Protein AF-A0AAN7PIP4-F1 (afdb_monomer_lit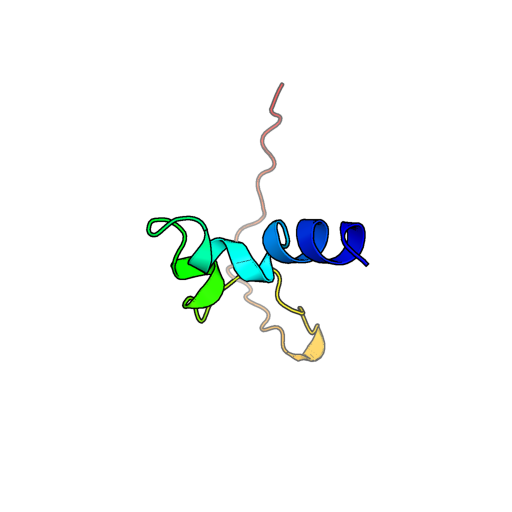e)

InterPro domains:
  IPR001148 Alpha carbonic anhydrase domain [PS51144] (1-56)
  IPR036398 Alpha carbonic anhydrase domain superfamily [G3DSA:3.10.200.10] (7-56)
  IPR036398 Alpha carbonic anhydrase domain superfamily [SSF51069] (10-53)

Foldseek 3Di:
DVVVVVCVCVDLCNQLVVDVVSVCSPVPPDDDDDDDDPVPDDDDPPDDDDDDDPDD

Organism: NCBI:txid1421715

pLDDT: mean 87.53, std 13.72, range [53.59, 97.88]

Sequence (56 aa):
MHILSLELIGSPGYWGLMNPQWNMCSKGRRQSPINVEPDKLLFDPFLRQIHLDKHK

Structure (mmCIF, N/CA/C/O backbone):
data_AF-A0AAN7PIP4-F1
#
_entry.id   AF-A0AAN7PIP4-F1
#
loop_
_atom_site.group_PDB
_atom_site.id
_atom_site.type_symbol
_atom_site.label_atom_id
_atom_site.label_alt_id
_atom_site.label_comp_id
_atom_site.label_asym_id
_atom_site.label_entity_id
_atom_site.label_seq_id
_atom_site.pdbx_PDB_ins_code
_atom_site.Cartn_x
_atom_site.Cartn_y
_atom_site.Cartn_z
_atom_site.occupancy
_atom_site.B_iso_or_equiv
_atom_site.auth_seq_id
_atom_site.auth_comp_id
_atom_site.auth_asym_id
_atom_site.auth_atom_id
_atom_site.pdbx_PDB_model_num
ATOM 1 N N . MET A 1 1 ? 5.964 18.962 -27.604 1.00 53.59 1 MET A N 1
ATOM 2 C CA . MET A 1 1 ? 6.480 17.580 -27.457 1.00 53.59 1 MET A CA 1
ATOM 3 C C . MET A 1 1 ? 7.589 17.449 -26.406 1.00 53.59 1 MET A C 1
ATOM 5 O O . MET A 1 1 ? 7.539 16.487 -25.663 1.00 53.59 1 MET A O 1
ATOM 9 N N . HIS A 1 2 ? 8.526 18.400 -26.263 1.00 55.94 2 HIS A N 1
ATOM 10 C CA . HIS A 1 2 ? 9.620 18.312 -25.270 1.00 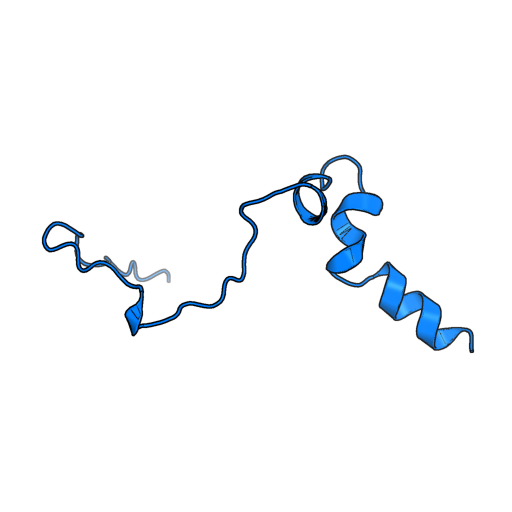55.94 2 HIS A CA 1
ATOM 11 C C . HIS A 1 2 ? 9.219 18.462 -23.786 1.00 55.94 2 HIS A C 1
ATOM 13 O O . HIS A 1 2 ? 9.934 17.975 -22.917 1.00 55.94 2 HIS A O 1
ATOM 19 N N . ILE A 1 3 ? 8.086 19.103 -23.480 1.00 58.25 3 ILE A N 1
ATOM 20 C CA . ILE A 1 3 ? 7.661 19.371 -22.091 1.00 58.25 3 ILE A CA 1
ATOM 21 C C . ILE A 1 3 ? 7.096 18.106 -21.409 1.00 58.25 3 ILE A C 1
ATOM 23 O O . ILE A 1 3 ? 7.343 17.887 -20.230 1.00 58.25 3 ILE A O 1
ATOM 27 N N . LEU A 1 4 ? 6.436 17.214 -22.161 1.00 56.19 4 LEU A N 1
ATOM 28 C CA . LEU A 1 4 ? 5.860 15.965 -21.628 1.00 56.19 4 LEU A CA 1
ATOM 29 C C . LEU A 1 4 ? 6.926 14.954 -21.161 1.00 56.19 4 LEU A C 1
ATOM 31 O O . LEU A 1 4 ? 6.646 14.092 -20.334 1.00 56.19 4 LEU A O 1
ATOM 35 N N . SER A 1 5 ? 8.152 15.044 -21.681 1.00 58.38 5 SER A N 1
ATOM 36 C CA . SER A 1 5 ? 9.232 14.107 -21.350 1.00 58.38 5 SER A CA 1
ATOM 37 C C . SER A 1 5 ? 9.881 14.388 -19.988 1.00 58.38 5 SER A C 1
ATOM 39 O O . SER A 1 5 ? 10.358 13.457 -19.346 1.00 58.38 5 SER A O 1
ATOM 41 N N . LEU A 1 6 ? 9.906 15.648 -19.533 1.00 58.53 6 LEU A N 1
ATOM 42 C CA . LEU A 1 6 ? 10.557 16.030 -18.271 1.00 58.53 6 LEU A CA 1
ATOM 43 C C . LEU A 1 6 ? 9.725 15.640 -17.043 1.00 58.53 6 LEU A C 1
ATOM 45 O O . LEU A 1 6 ? 10.288 15.151 -16.064 1.00 58.53 6 LEU A O 1
ATOM 49 N N . GLU A 1 7 ? 8.397 15.775 -17.110 1.00 62.84 7 GLU A N 1
ATOM 50 C CA . GLU A 1 7 ? 7.508 15.309 -16.033 1.00 62.84 7 GLU A CA 1
ATOM 51 C C . GLU A 1 7 ? 7.580 13.792 -15.844 1.00 62.84 7 GLU A C 1
ATOM 53 O O . GLU A 1 7 ? 7.520 13.293 -14.721 1.00 62.84 7 GLU A O 1
ATOM 58 N N . LEU A 1 8 ? 7.765 13.053 -16.942 1.00 66.81 8 LEU A N 1
ATOM 59 C CA . LEU A 1 8 ? 7.862 11.604 -16.898 1.00 66.81 8 LEU A CA 1
ATOM 60 C C . LEU A 1 8 ? 9.112 11.157 -16.140 1.00 66.81 8 LEU A C 1
ATOM 62 O O . LEU A 1 8 ? 9.000 10.321 -15.251 1.00 66.81 8 LEU A O 1
ATOM 66 N N . ILE A 1 9 ? 10.278 11.741 -16.443 1.00 72.38 9 ILE A N 1
ATOM 67 C CA . ILE A 1 9 ? 11.531 11.367 -15.779 1.00 72.38 9 ILE A CA 1
ATOM 68 C C . ILE A 1 9 ? 11.454 11.703 -14.297 1.00 72.38 9 ILE A C 1
ATOM 70 O O . ILE A 1 9 ? 11.826 10.851 -13.514 1.00 72.38 9 ILE A O 1
ATOM 74 N N . GLY A 1 10 ? 10.929 12.873 -13.909 1.00 78.44 10 GLY A N 1
ATOM 75 C CA . GLY A 1 10 ? 10.793 13.304 -12.509 1.00 78.44 10 GLY A CA 1
ATOM 76 C C . GLY A 1 10 ? 9.764 12.531 -11.670 1.00 78.44 10 GLY A C 1
ATOM 77 O O . GLY A 1 10 ? 9.748 12.648 -10.442 1.00 78.44 10 GLY A O 1
ATOM 78 N N . SER A 1 11 ? 8.898 11.753 -12.320 1.00 86.56 11 SER A N 1
ATOM 79 C CA . SER A 1 11 ? 7.777 11.073 -11.677 1.00 86.56 11 SER A CA 1
ATOM 80 C C . SER A 1 11 ? 8.236 10.007 -10.669 1.00 86.56 11 SER A C 1
ATOM 82 O O . SER A 1 11 ? 9.231 9.316 -10.918 1.00 86.56 11 SER A O 1
ATOM 84 N N . PRO A 1 12 ? 7.482 9.783 -9.571 1.00 88.88 12 PRO A N 1
ATOM 85 C CA . PRO A 1 12 ? 7.743 8.707 -8.612 1.00 88.88 12 PRO A CA 1
ATOM 86 C C . PRO A 1 12 ? 7.972 7.325 -9.231 1.00 88.88 12 PRO A C 1
ATOM 88 O O . PRO A 1 12 ? 8.748 6.533 -8.699 1.00 88.88 12 PRO A O 1
ATOM 91 N N . GLY A 1 13 ? 7.370 7.053 -10.396 1.00 88.19 13 GLY A N 1
ATOM 92 C CA . GLY A 1 13 ? 7.577 5.802 -11.129 1.00 88.19 13 GLY A CA 1
ATOM 93 C C . GLY A 1 13 ? 9.025 5.555 -11.583 1.00 88.19 13 GLY A C 1
ATOM 94 O O . GLY A 1 13 ? 9.401 4.406 -11.802 1.00 88.19 13 GLY A O 1
ATOM 95 N N . TYR A 1 14 ? 9.855 6.598 -11.686 1.00 92.31 14 TYR A N 1
ATOM 96 C CA . TYR A 1 14 ? 11.236 6.514 -12.179 1.00 92.31 14 TYR A CA 1
ATOM 97 C C . TYR A 1 14 ? 12.297 6.627 -11.086 1.00 92.31 14 TYR A C 1
ATOM 99 O O . TYR A 1 14 ? 13.477 6.417 -11.369 1.00 92.31 14 TYR A O 1
ATOM 107 N N . TRP A 1 15 ? 11.924 6.902 -9.834 1.00 92.94 15 TRP A N 1
ATOM 108 C CA . TRP A 1 15 ? 12.891 7.118 -8.750 1.00 92.94 15 TRP A CA 1
ATOM 109 C C . TRP A 1 15 ? 13.885 5.962 -8.591 1.00 92.94 15 TRP A C 1
ATOM 111 O O . TRP A 1 15 ? 15.082 6.194 -8.439 1.00 92.94 15 TRP A O 1
ATOM 121 N N . GLY A 1 16 ? 13.422 4.717 -8.733 1.00 94.19 16 GLY A N 1
ATOM 122 C CA . GLY A 1 16 ? 14.292 3.539 -8.654 1.00 94.19 16 GLY A CA 1
ATOM 123 C C . GLY A 1 16 ? 15.274 3.362 -9.817 1.00 94.19 16 GLY A C 1
ATOM 124 O O . GLY A 1 16 ? 16.146 2.500 -9.737 1.00 94.19 16 GLY A O 1
ATOM 125 N N . LEU A 1 17 ? 15.138 4.153 -10.885 1.00 91.38 17 LEU A N 1
ATOM 126 C CA . LEU A 1 17 ? 16.045 4.201 -12.035 1.00 91.38 17 LEU A CA 1
ATOM 127 C C . LEU A 1 17 ? 16.953 5.444 -12.012 1.00 91.38 17 LEU A C 1
ATOM 129 O O . LEU A 1 17 ? 18.014 5.419 -12.625 1.00 91.38 17 LEU A O 1
ATOM 133 N N . MET A 1 18 ? 16.564 6.511 -11.301 1.00 90.38 18 MET A N 1
ATOM 134 C CA . MET A 1 18 ? 17.348 7.749 -11.192 1.00 90.38 18 MET A CA 1
ATOM 135 C C . MET A 1 18 ? 18.610 7.599 -10.339 1.00 90.38 18 MET A C 1
ATOM 137 O O . MET A 1 18 ? 19.659 8.135 -10.684 1.00 90.38 18 MET A O 1
ATOM 141 N N . ASN A 1 19 ? 18.497 6.916 -9.196 1.00 90.88 19 ASN A N 1
ATOM 142 C CA . ASN A 1 19 ? 19.590 6.733 -8.246 1.00 90.88 19 ASN A CA 1
ATOM 143 C C . ASN A 1 19 ? 19.661 5.252 -7.837 1.00 90.88 19 ASN A C 1
ATOM 145 O O . ASN A 1 19 ? 18.670 4.720 -7.331 1.00 90.88 19 ASN A O 1
ATOM 149 N N . PRO A 1 20 ? 20.820 4.579 -7.979 1.00 92.50 20 PRO A N 1
ATOM 150 C CA . PRO A 1 20 ? 20.990 3.187 -7.561 1.00 92.50 20 PRO A CA 1
ATOM 151 C C . PRO A 1 20 ? 20.597 2.903 -6.101 1.00 92.50 20 PRO A C 1
ATOM 153 O O . PRO A 1 20 ? 20.143 1.797 -5.792 1.00 92.50 20 PRO A O 1
ATOM 156 N N . GLN A 1 21 ? 20.732 3.890 -5.210 1.00 96.88 21 GLN A N 1
ATOM 157 C CA . GLN A 1 21 ? 20.347 3.794 -3.798 1.00 96.88 21 GLN A CA 1
ATOM 158 C C . GLN A 1 21 ? 18.824 3.778 -3.594 1.00 96.88 21 GLN A C 1
ATOM 160 O O . GLN A 1 21 ? 18.352 3.330 -2.553 1.00 96.88 21 GLN A O 1
ATOM 165 N N . TRP A 1 22 ? 18.044 4.227 -4.580 1.00 95.81 22 TRP A N 1
ATOM 166 C CA . TRP A 1 22 ? 16.578 4.268 -4.538 1.00 95.81 22 TRP A CA 1
ATOM 167 C C . TRP A 1 22 ? 15.930 3.073 -5.245 1.00 95.81 22 TRP A C 1
ATOM 169 O O . TRP A 1 22 ? 14.723 3.070 -5.471 1.00 95.81 22 TRP A O 1
ATOM 179 N N . ASN A 1 23 ? 16.697 2.029 -5.584 1.00 96.31 23 ASN A N 1
ATOM 180 C CA . ASN A 1 23 ? 16.206 0.875 -6.349 1.00 96.31 23 ASN A CA 1
ATOM 181 C C . ASN A 1 23 ? 14.951 0.201 -5.748 1.00 96.31 23 ASN A C 1
ATOM 183 O O . ASN A 1 23 ? 14.174 -0.419 -6.475 1.00 96.31 23 ASN A O 1
ATOM 187 N N . MET A 1 24 ? 14.716 0.356 -4.441 1.00 97.12 24 MET A N 1
ATOM 188 C CA . MET A 1 24 ? 13.547 -0.181 -3.750 1.00 97.12 24 MET A CA 1
ATOM 189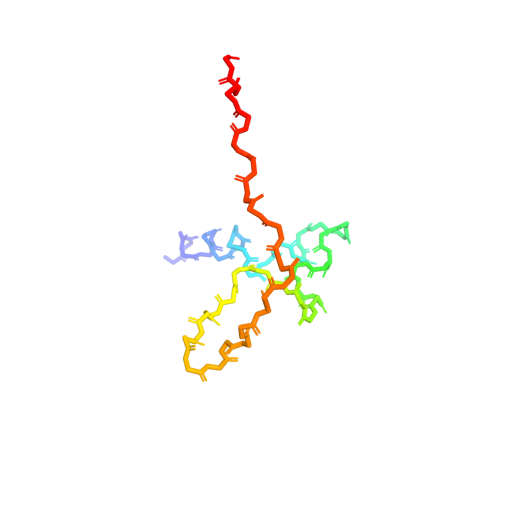 C C . MET A 1 24 ? 12.240 0.503 -4.160 1.00 97.12 24 MET A C 1
ATOM 191 O O . MET A 1 24 ? 11.199 -0.141 -4.071 1.00 97.12 24 MET A O 1
ATOM 195 N N . CYS A 1 25 ? 12.276 1.736 -4.674 1.00 95.38 25 CYS A N 1
ATOM 196 C CA . CYS A 1 25 ? 11.085 2.419 -5.184 1.00 95.38 25 CYS A CA 1
ATOM 197 C C . CYS A 1 25 ? 10.459 1.680 -6.378 1.00 95.38 25 CYS A C 1
ATOM 199 O O . CYS A 1 25 ? 9.245 1.705 -6.535 1.00 95.38 25 CYS A O 1
ATOM 201 N N . SER A 1 26 ? 11.267 0.993 -7.197 1.00 93.88 26 SER A N 1
ATOM 202 C CA . SER A 1 26 ? 10.776 0.205 -8.337 1.00 93.88 26 SER A CA 1
ATOM 203 C C . SER A 1 26 ? 10.778 -1.306 -8.082 1.00 93.88 26 SER A C 1
ATOM 205 O O . SER A 1 26 ? 9.902 -2.009 -8.575 1.00 93.88 26 SER A O 1
ATOM 207 N N . LYS A 1 27 ? 11.741 -1.831 -7.309 1.00 96.06 27 LYS A N 1
ATOM 208 C CA . LYS A 1 27 ? 11.878 -3.279 -7.046 1.00 96.06 27 LYS A CA 1
ATOM 209 C C . LYS A 1 27 ? 11.151 -3.756 -5.788 1.00 96.06 27 LYS A C 1
ATOM 211 O O . LYS A 1 27 ? 10.940 -4.957 -5.613 1.00 96.06 27 LYS A O 1
ATOM 216 N N . GLY A 1 28 ? 10.809 -2.849 -4.877 1.00 96.56 28 GLY A N 1
ATOM 217 C CA . GLY A 1 28 ? 10.166 -3.188 -3.617 1.00 96.56 28 GLY A CA 1
ATOM 218 C C . GLY A 1 28 ? 8.756 -3.736 -3.831 1.00 96.56 28 GLY A C 1
ATOM 219 O O . GLY A 1 28 ? 7.932 -3.128 -4.498 1.00 96.56 28 GLY A O 1
ATOM 220 N N . ARG A 1 29 ? 8.441 -4.872 -3.202 1.00 97.25 29 ARG A N 1
ATOM 221 C CA . ARG A 1 29 ? 7.096 -5.489 -3.252 1.00 97.25 29 ARG A CA 1
ATOM 222 C C . ARG A 1 29 ? 6.145 -4.997 -2.155 1.00 97.25 29 ARG A C 1
ATOM 224 O O . ARG A 1 29 ? 5.012 -5.455 -2.070 1.00 97.25 29 ARG A O 1
ATOM 231 N N . ARG A 1 30 ? 6.640 -4.132 -1.270 1.00 97.19 30 ARG A N 1
ATOM 232 C CA . ARG A 1 30 ? 5.943 -3.594 -0.093 1.00 97.19 30 ARG A CA 1
ATOM 233 C C . ARG A 1 30 ? 6.169 -2.084 -0.027 1.00 97.19 30 ARG A C 1
ATOM 235 O O . ARG A 1 30 ? 6.854 -1.602 0.868 1.00 97.19 30 ARG A O 1
ATOM 242 N N . GLN A 1 31 ? 5.715 -1.380 -1.061 1.00 96.44 31 GLN A N 1
ATOM 243 C CA . GLN A 1 31 ? 5.805 0.078 -1.166 1.00 96.44 31 GLN A CA 1
ATOM 244 C C . GLN A 1 31 ? 4.481 0.722 -0.742 1.00 96.44 31 GLN A C 1
ATOM 246 O O . GLN A 1 31 ? 3.423 0.110 -0.875 1.00 96.44 31 GLN A O 1
ATOM 251 N N . SER A 1 32 ? 4.565 1.953 -0.244 1.00 96.69 32 SER A N 1
ATOM 252 C CA . SER A 1 32 ? 3.412 2.811 0.042 1.00 96.69 32 SER A CA 1
ATOM 253 C C . SER A 1 32 ? 3.228 3.840 -1.088 1.00 96.69 32 SER A C 1
ATOM 255 O O . SER A 1 32 ? 4.218 4.185 -1.736 1.00 96.69 32 SER A O 1
ATOM 257 N N . PRO A 1 33 ? 2.012 4.38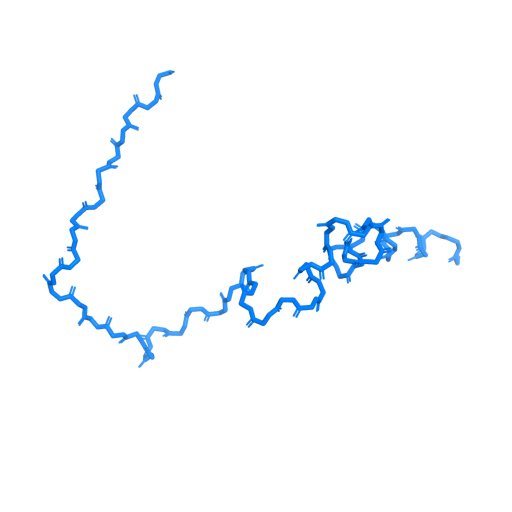0 -1.304 1.00 95.88 33 PRO A N 1
ATOM 258 C CA . PRO A 1 33 ? 0.766 4.038 -0.615 1.00 95.88 33 PRO A CA 1
ATOM 259 C C . PRO A 1 33 ? 0.208 2.674 -1.049 1.00 95.88 33 PRO A C 1
ATOM 261 O O . PRO A 1 33 ? 0.494 2.189 -2.141 1.00 95.88 33 PRO A O 1
ATOM 264 N N . ILE A 1 34 ? -0.622 2.080 -0.191 1.00 96.06 34 ILE A N 1
ATOM 265 C CA . ILE A 1 34 ? -1.486 0.949 -0.548 1.00 96.06 34 ILE A CA 1
ATOM 266 C C . ILE A 1 34 ? -2.948 1.386 -0.501 1.00 96.06 34 ILE A C 1
ATOM 268 O O . ILE A 1 34 ? -3.298 2.324 0.216 1.00 96.06 34 ILE A O 1
ATOM 272 N N . ASN A 1 35 ? -3.808 0.678 -1.227 1.00 97.25 35 ASN A N 1
ATOM 273 C CA . ASN A 1 35 ? -5.244 0.796 -1.025 1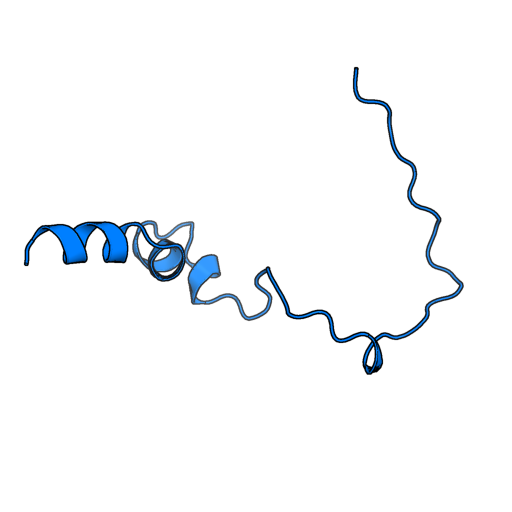.00 97.25 35 ASN A CA 1
ATOM 274 C C . ASN A 1 35 ? -5.636 0.066 0.270 1.00 97.25 35 ASN A C 1
ATOM 276 O O . ASN A 1 35 ? -5.354 -1.124 0.411 1.00 97.25 35 ASN A O 1
ATOM 280 N N . VAL A 1 36 ? -6.266 0.771 1.209 1.00 96.94 36 VAL A N 1
ATOM 281 C CA . VAL A 1 36 ? -6.740 0.196 2.475 1.00 96.94 36 VAL A CA 1
ATOM 282 C C . VAL A 1 36 ? -8.218 -0.136 2.317 1.00 96.94 36 VAL A C 1
ATOM 284 O O . VAL A 1 36 ? -9.068 0.743 2.409 1.00 96.94 36 VAL A O 1
ATOM 287 N N . GLU A 1 37 ? -8.521 -1.403 2.048 1.00 97.88 37 GLU A N 1
ATOM 288 C CA . GLU A 1 37 ? -9.893 -1.889 1.872 1.00 97.88 37 GLU A CA 1
ATOM 289 C C . GLU A 1 37 ? -10.496 -2.269 3.238 1.00 97.88 37 GLU A C 1
ATOM 291 O O . GLU A 1 37 ? -10.030 -3.249 3.828 1.00 97.88 37 GLU A O 1
ATOM 296 N N . PRO A 1 38 ? -11.512 -1.543 3.756 1.00 97.19 38 PRO A N 1
ATOM 297 C CA . PRO A 1 38 ? -12.028 -1.755 5.113 1.00 97.19 38 PRO A CA 1
ATOM 298 C C . PRO A 1 38 ? -12.503 -3.186 5.385 1.00 97.19 38 PRO A C 1
ATOM 300 O O . PRO A 1 38 ? -12.219 -3.732 6.447 1.00 97.19 38 PRO A O 1
ATOM 303 N N . ASP A 1 39 ? -13.136 -3.825 4.398 1.00 97.56 39 ASP A N 1
ATOM 304 C CA . ASP A 1 39 ? -13.682 -5.186 4.515 1.00 97.56 39 ASP A CA 1
ATOM 305 C C . ASP A 1 39 ? -12.603 -6.280 4.616 1.00 97.56 39 ASP A C 1
ATOM 307 O O . ASP A 1 39 ? -12.900 -7.424 4.955 1.00 97.56 39 ASP A O 1
ATOM 311 N N . LYS A 1 40 ? -11.340 -5.947 4.315 1.00 97.00 40 LYS A N 1
ATOM 312 C CA . LYS A 1 40 ? -10.189 -6.863 4.405 1.00 97.00 40 LYS A CA 1
ATOM 313 C C . LYS A 1 40 ? -9.357 -6.649 5.671 1.00 97.00 40 LYS A C 1
ATOM 315 O O . LYS A 1 40 ? -8.350 -7.334 5.858 1.00 97.00 40 LYS A O 1
ATOM 320 N N . LEU A 1 41 ? -9.726 -5.687 6.517 1.00 96.31 41 LEU A N 1
ATOM 321 C CA . LEU A 1 41 ? -8.983 -5.379 7.732 1.00 96.31 41 LEU A CA 1
ATOM 322 C C . LEU A 1 41 ? -9.237 -6.429 8.812 1.00 96.31 41 LEU A C 1
ATOM 324 O O . LEU A 1 41 ? -10.366 -6.841 9.064 1.00 96.31 41 LEU A O 1
ATOM 328 N N . LEU A 1 42 ? -8.164 -6.821 9.495 1.00 97.12 42 LEU A N 1
ATOM 329 C CA . LEU A 1 42 ? -8.245 -7.629 10.704 1.00 97.12 42 LEU A CA 1
ATOM 330 C C . LEU A 1 42 ? -8.285 -6.691 11.911 1.00 97.12 42 LEU A C 1
ATOM 332 O O . LEU A 1 42 ? -7.396 -5.853 12.072 1.00 97.12 42 LEU A O 1
ATOM 336 N N . PHE A 1 43 ? -9.304 -6.832 12.758 1.00 95.75 43 PHE A N 1
ATOM 337 C CA . PHE A 1 43 ? -9.332 -6.153 14.050 1.00 95.75 43 PHE A CA 1
ATOM 338 C C . PHE A 1 43 ? -8.391 -6.864 15.026 1.00 95.75 43 PHE A C 1
ATOM 340 O O . PHE A 1 43 ? -8.564 -8.051 15.301 1.00 95.75 43 PHE A O 1
ATOM 347 N N . ASP A 1 44 ? -7.418 -6.129 15.559 1.00 96.62 44 ASP A N 1
ATOM 348 C CA . ASP A 1 44 ? -6.516 -6.612 16.603 1.00 96.62 44 ASP A CA 1
ATOM 349 C C . ASP A 1 44 ? -6.826 -5.889 17.931 1.00 96.62 44 ASP A C 1
ATOM 351 O O . ASP A 1 44 ? -6.525 -4.697 18.063 1.00 96.62 44 ASP A O 1
ATOM 355 N N . PRO A 1 45 ? -7.426 -6.582 18.923 1.00 96.19 45 PRO A N 1
ATOM 356 C CA . PRO A 1 45 ? -7.786 -5.989 20.211 1.00 96.19 45 PRO A CA 1
ATOM 357 C C . PRO A 1 45 ? -6.579 -5.641 21.097 1.00 96.19 45 PRO A C 1
ATOM 359 O O . PRO A 1 45 ? -6.756 -4.963 22.108 1.00 96.19 45 PRO A O 1
ATOM 362 N N . PHE A 1 46 ? -5.367 -6.090 20.755 1.00 97.00 46 PHE A N 1
ATOM 363 C CA . PHE A 1 46 ? -4.145 -5.821 21.518 1.00 97.00 46 PHE A CA 1
ATOM 364 C C . PHE A 1 46 ? -3.326 -4.646 20.963 1.00 97.00 46 PHE A C 1
ATOM 366 O O . PHE A 1 46 ? -2.294 -4.285 21.542 1.00 97.00 46 PHE A O 1
ATOM 373 N N . LEU A 1 47 ? -3.773 -4.012 19.872 1.00 96.00 47 LEU A N 1
ATOM 374 C CA . LEU A 1 47 ? -3.159 -2.785 19.369 1.00 96.00 47 LEU A CA 1
ATOM 375 C C . LEU A 1 47 ? -3.233 -1.674 20.426 1.00 96.00 47 LEU A C 1
ATOM 377 O O . LEU A 1 47 ? -4.301 -1.310 20.919 1.00 96.00 47 LEU A O 1
ATOM 381 N N . ARG A 1 48 ? -2.073 -1.102 20.764 1.00 95.25 48 ARG A N 1
ATOM 382 C CA . ARG A 1 48 ? -1.983 0.020 21.706 1.00 95.25 48 ARG A CA 1
ATOM 383 C C . ARG A 1 48 ? -2.582 1.283 21.093 1.00 95.25 48 ARG A C 1
ATOM 385 O O . ARG A 1 48 ? -2.397 1.551 19.907 1.00 95.25 48 ARG A O 1
ATOM 392 N N . GLN A 1 49 ? -3.232 2.091 21.929 1.00 93.75 49 GLN A N 1
ATOM 393 C CA . GLN A 1 49 ? -3.652 3.433 21.535 1.00 93.75 49 GLN A CA 1
ATOM 394 C C . GLN A 1 49 ? -2.444 4.259 21.080 1.00 93.75 49 GLN A C 1
ATOM 396 O O . GLN A 1 49 ? -1.359 4.178 21.661 1.00 93.75 49 GLN A O 1
ATOM 401 N N . ILE A 1 50 ? -2.646 5.055 20.033 1.00 93.12 50 ILE A N 1
ATOM 402 C CA . ILE A 1 50 ? -1.618 5.952 19.512 1.00 93.12 50 ILE A CA 1
ATOM 403 C C . ILE A 1 50 ? -1.413 7.083 20.523 1.00 93.12 50 ILE A C 1
ATOM 405 O O . ILE A 1 50 ? -2.347 7.822 20.831 1.00 93.12 50 ILE A O 1
ATOM 409 N N . HIS A 1 51 ? -0.186 7.231 21.022 1.00 91.62 51 HIS A N 1
ATOM 410 C CA . HIS A 1 51 ? 0.214 8.410 21.784 1.00 91.62 51 HIS A CA 1
ATOM 411 C C . HIS A 1 51 ? 0.609 9.504 20.792 1.00 91.62 51 HIS A C 1
ATOM 413 O O . HIS A 1 51 ? 1.527 9.323 19.994 1.00 91.62 51 HIS A O 1
ATOM 419 N N . LEU A 1 52 ? -0.108 10.624 20.818 1.00 89.62 52 LEU A N 1
ATOM 420 C CA . LEU A 1 52 ? 0.251 11.811 20.054 1.00 89.62 52 LEU A CA 1
ATOM 421 C C . LEU A 1 52 ? 1.136 12.711 20.912 1.00 89.62 52 LEU A C 1
ATOM 423 O O . LEU A 1 52 ? 0.640 13.429 21.784 1.00 89.62 52 LEU A O 1
ATOM 427 N N . ASP A 1 53 ? 2.437 12.682 20.649 1.00 86.62 53 ASP A N 1
ATOM 428 C CA . ASP A 1 53 ? 3.355 13.642 21.244 1.00 86.62 53 ASP A CA 1
ATOM 429 C C . ASP A 1 53 ? 3.055 15.042 20.695 1.00 86.62 53 ASP A C 1
ATOM 431 O O . ASP A 1 53 ? 2.980 15.267 19.482 1.00 86.62 53 ASP A O 1
ATOM 435 N N . LYS A 1 54 ? 2.892 16.017 21.593 1.00 82.69 54 LYS A N 1
ATOM 436 C CA . LYS A 1 54 ? 2.857 17.429 21.203 1.00 82.69 54 LYS A CA 1
ATO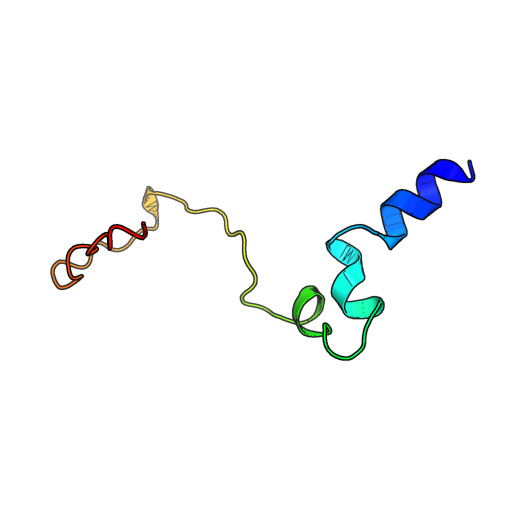M 437 C C . LYS A 1 54 ? 4.280 17.865 20.870 1.00 82.69 54 LYS A C 1
ATOM 439 O O . LYS A 1 54 ? 4.991 18.361 21.741 1.00 82.69 54 LYS A O 1
ATOM 444 N N . HIS A 1 55 ? 4.687 17.704 19.616 1.00 73.94 55 HIS A N 1
ATOM 445 C CA . HIS A 1 55 ? 5.821 18.458 19.097 1.00 73.94 55 HIS A CA 1
ATOM 446 C C . HIS A 1 55 ? 5.455 19.951 19.120 1.00 73.94 55 HIS A C 1
ATOM 448 O O . HIS A 1 55 ? 4.517 20.376 18.446 1.00 73.94 55 HIS A O 1
ATOM 454 N N . LYS A 1 56 ? 6.142 20.707 19.982 1.00 59.44 56 LYS A N 1
ATOM 455 C CA . LYS A 1 56 ? 6.176 22.174 19.963 1.00 59.44 56 LYS A CA 1
ATOM 456 C C . LYS A 1 56 ? 7.219 22.653 18.969 1.00 59.44 56 LYS A C 1
ATOM 458 O O . LYS A 1 56 ? 8.279 21.993 18.898 1.00 59.44 56 LYS A O 1
#

Radius of gyration: 18.56 Å; chains: 1; bounding box: 35×30×49 Å

Secondary structure (DSSP, 8-state):
--HHHHHHHHSGGGHHHH-GGGTHHHH-SSPSP----GGGPPP-TTPPPPP-----